Protein AF-A0A7K1TVL5-F1 (afdb_monomer)

Secondary structure (DSSP, 8-state):
---------------TT------------HHHHHHHHHHHHHHHHHHHHHHHHHHHHHHHHSSGGG-HHHHHHHHHHHHHHHHHHHHHHHHHHHHHHHHHHHHHHHHHHHHT-

Structure (mmCIF, N/CA/C/O backbone):
data_AF-A0A7K1TVL5-F1
#
_entry.id   AF-A0A7K1TVL5-F1
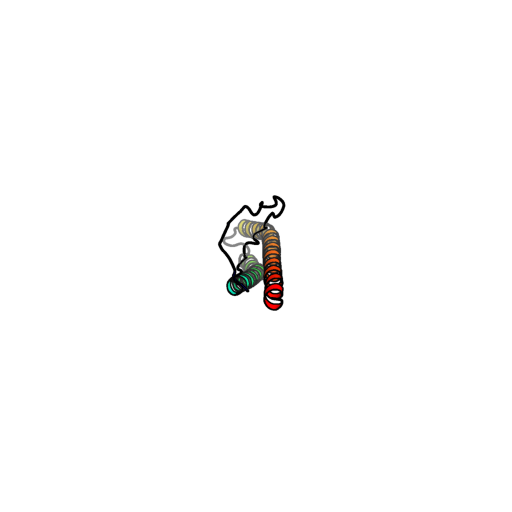#
loop_
_atom_site.group_PDB
_atom_site.id
_atom_site.type_symbol
_atom_site.la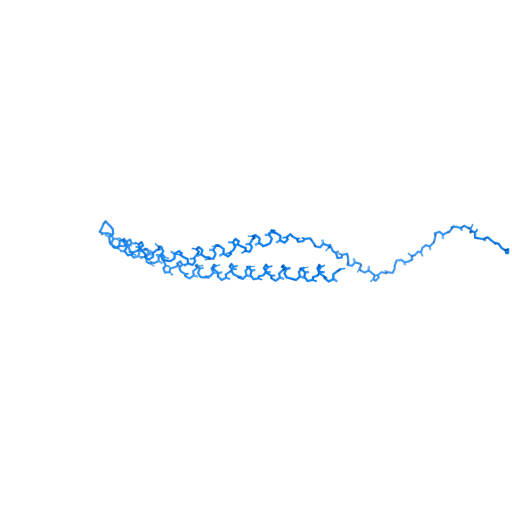bel_atom_id
_atom_site.label_alt_id
_atom_site.label_comp_id
_atom_site.label_asym_id
_atom_site.label_entity_id
_atom_site.label_seq_id
_atom_site.pdbx_PDB_ins_code
_atom_site.Cartn_x
_atom_site.Cartn_y
_atom_site.Cartn_z
_atom_site.occupancy
_atom_site.B_iso_or_equiv
_atom_site.auth_seq_id
_atom_site.auth_comp_id
_atom_site.auth_asym_id
_atom_site.auth_atom_id
_atom_site.pdbx_PDB_model_num
ATOM 1 N N . MET A 1 1 ? 56.932 -3.617 -57.014 1.00 36.22 1 MET A N 1
ATOM 2 C CA . MET A 1 1 ? 57.761 -4.688 -56.410 1.00 36.22 1 MET A CA 1
ATOM 3 C C . MET A 1 1 ? 58.091 -4.253 -54.994 1.00 36.22 1 MET A C 1
ATOM 5 O O . MET A 1 1 ? 58.714 -3.218 -54.872 1.00 36.22 1 MET A O 1
ATOM 9 N N . GLY A 1 2 ? 57.692 -4.883 -53.898 1.00 42.34 2 GLY A N 1
ATOM 10 C CA . GLY A 1 2 ? 56.872 -6.055 -53.625 1.00 42.34 2 GLY A CA 1
ATOM 11 C C . GLY A 1 2 ? 56.810 -6.240 -52.093 1.00 42.34 2 GLY A C 1
ATOM 12 O O . GLY A 1 2 ? 57.678 -5.731 -51.395 1.00 42.34 2 GLY A O 1
ATOM 13 N N . VAL A 1 3 ? 55.801 -6.995 -51.644 1.00 37.78 3 VAL A N 1
ATOM 14 C CA . VAL A 1 3 ? 55.692 -7.797 -50.399 1.00 37.78 3 VAL A CA 1
ATOM 15 C C . VAL A 1 3 ? 55.696 -7.147 -48.990 1.00 37.78 3 VAL A C 1
ATOM 17 O O . VAL A 1 3 ? 56.684 -6.603 -48.518 1.00 37.78 3 VAL A O 1
ATOM 20 N N . HIS A 1 4 ? 54.575 -7.355 -48.280 1.00 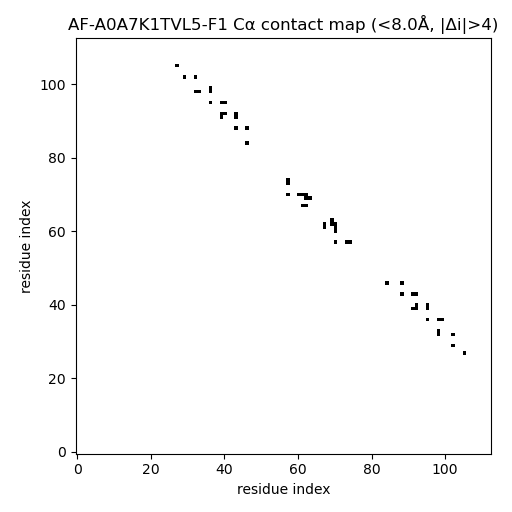32.94 4 HIS A N 1
ATOM 21 C CA . HIS A 1 4 ? 54.411 -7.486 -46.811 1.00 32.94 4 HIS A CA 1
ATOM 22 C C . HIS A 1 4 ? 54.885 -8.896 -46.332 1.00 32.94 4 HIS A C 1
ATOM 24 O O . HIS A 1 4 ? 54.958 -9.781 -47.186 1.00 32.94 4 HIS A O 1
ATOM 30 N N . PRO A 1 5 ? 54.925 -9.244 -45.015 1.00 60.88 5 PRO A N 1
ATOM 31 C CA . PRO A 1 5 ? 55.681 -8.740 -43.847 1.00 60.88 5 PRO A CA 1
ATOM 32 C C . PRO A 1 5 ? 56.506 -9.895 -43.170 1.00 60.88 5 PRO A C 1
ATOM 34 O O . PRO A 1 5 ? 56.670 -10.950 -43.782 1.00 60.88 5 PRO A O 1
ATOM 37 N N . PRO A 1 6 ? 57.010 -9.770 -41.915 1.00 48.88 6 PRO A N 1
ATOM 38 C CA . PRO A 1 6 ? 56.282 -10.457 -40.837 1.00 48.88 6 PRO A CA 1
ATOM 39 C C . PRO A 1 6 ? 56.219 -9.726 -39.477 1.00 48.88 6 PRO A C 1
ATOM 41 O O . PRO A 1 6 ? 57.066 -8.924 -39.102 1.00 48.88 6 PRO A O 1
ATOM 44 N N . VAL A 1 7 ? 55.144 -10.084 -38.773 1.00 54.88 7 VAL A N 1
ATOM 45 C CA . VAL A 1 7 ? 54.769 -9.968 -37.355 1.00 54.88 7 VAL A CA 1
ATOM 46 C C . VAL A 1 7 ? 55.870 -9.550 -36.367 1.00 54.88 7 VAL A C 1
ATOM 48 O O . VAL A 1 7 ? 56.849 -10.260 -36.158 1.00 54.88 7 VAL A O 1
ATOM 51 N N . GLY A 1 8 ? 55.595 -8.473 -35.630 1.00 37.31 8 GLY A N 1
ATOM 52 C CA . GLY A 1 8 ? 56.219 -8.170 -34.347 1.00 37.31 8 GLY A CA 1
ATOM 53 C C . GLY A 1 8 ? 55.199 -7.510 -33.426 1.00 37.31 8 GLY A C 1
ATOM 54 O O . GLY A 1 8 ? 54.949 -6.315 -33.538 1.00 37.31 8 GLY A O 1
ATOM 55 N N . TYR A 1 9 ? 54.593 -8.297 -32.536 1.00 48.12 9 TYR A N 1
ATOM 56 C CA . TYR A 1 9 ? 53.918 -7.790 -31.341 1.00 48.12 9 TYR A CA 1
ATOM 57 C C . TYR A 1 9 ? 54.921 -6.928 -30.560 1.00 48.12 9 TYR A C 1
ATOM 59 O O . TYR A 1 9 ? 55.905 -7.469 -30.057 1.00 48.12 9 TYR A O 1
ATOM 67 N N . ARG A 1 10 ? 54.699 -5.615 -30.453 1.00 46.19 10 ARG A N 1
ATOM 68 C CA . ARG A 1 10 ? 55.324 -4.785 -29.416 1.00 46.19 10 ARG A CA 1
ATOM 69 C C . ARG A 1 10 ? 54.319 -3.777 -28.879 1.00 46.19 10 ARG A C 1
ATOM 71 O O . ARG A 1 10 ? 53.899 -2.869 -29.586 1.00 46.19 10 ARG A O 1
ATOM 78 N N . ASP A 1 11 ? 53.926 -4.063 -27.643 1.00 45.19 11 ASP A N 1
ATOM 79 C CA . ASP A 1 11 ? 53.538 -3.143 -26.580 1.00 45.19 11 ASP A CA 1
ATOM 80 C C . ASP A 1 11 ? 52.648 -1.971 -26.987 1.00 45.19 11 ASP A C 1
ATOM 82 O O . ASP A 1 11 ? 53.084 -0.840 -27.187 1.00 45.19 11 ASP A O 1
ATOM 86 N N . ARG A 1 12 ? 51.341 -2.249 -27.019 1.00 47.28 12 ARG A N 1
ATOM 87 C CA . ARG A 1 12 ? 50.341 -1.214 -26.776 1.00 47.28 12 ARG A CA 1
ATOM 88 C C . ARG A 1 12 ? 50.420 -0.877 -25.286 1.00 47.28 12 ARG A C 1
ATOM 90 O O . ARG A 1 12 ? 49.878 -1.613 -24.464 1.00 47.28 12 ARG A O 1
ATOM 97 N N . GLU A 1 13 ? 51.121 0.205 -24.956 1.00 46.19 13 GLU A N 1
ATOM 98 C CA . GLU A 1 13 ? 50.998 0.879 -23.664 1.00 46.19 13 GLU A CA 1
ATOM 99 C C . GLU A 1 13 ? 49.508 1.090 -23.374 1.00 46.19 13 GLU A C 1
ATOM 101 O O . GLU A 1 13 ? 48.798 1.794 -24.097 1.00 46.19 13 GLU A O 1
ATOM 106 N N . LEU A 1 14 ? 49.011 0.402 -22.348 1.00 50.97 14 LEU A N 1
ATOM 107 C CA . LEU A 1 14 ? 47.672 0.617 -21.828 1.00 50.97 14 LEU A CA 1
ATOM 108 C C . LEU A 1 14 ? 47.671 1.987 -21.151 1.00 50.97 14 LEU A C 1
ATOM 110 O O . LEU A 1 14 ? 48.301 2.180 -20.113 1.00 50.97 14 LEU A O 1
ATOM 114 N N . ASN A 1 15 ? 46.985 2.942 -21.773 1.00 56.09 15 ASN A N 1
ATOM 115 C CA . ASN A 1 15 ? 46.744 4.260 -21.210 1.00 56.09 15 ASN A CA 1
ATOM 116 C C . ASN A 1 15 ? 45.922 4.098 -19.909 1.00 56.09 15 ASN A C 1
ATOM 118 O O . ASN A 1 15 ? 44.814 3.561 -19.975 1.00 56.09 15 ASN A O 1
ATOM 122 N N . PRO A 1 16 ? 46.408 4.538 -18.732 1.00 51.31 16 PRO A N 1
ATOM 123 C CA . PRO A 1 16 ? 45.756 4.297 -17.438 1.00 51.31 16 PRO A CA 1
ATOM 124 C C . PRO A 1 16 ? 44.466 5.117 -17.207 1.00 51.31 16 PRO A C 1
ATOM 126 O O . PRO A 1 16 ? 43.997 5.222 -16.077 1.00 51.31 16 PRO A O 1
ATOM 129 N N . GLY A 1 17 ? 43.890 5.709 -18.259 1.00 49.66 17 GLY A N 1
ATOM 130 C CA . GLY A 1 17 ? 42.718 6.587 -18.195 1.00 49.66 17 GLY A CA 1
ATOM 131 C C . GLY A 1 17 ? 41.389 5.981 -18.656 1.00 49.66 17 GLY A C 1
ATOM 132 O O . GLY A 1 17 ? 40.354 6.609 -18.457 1.00 49.66 17 GLY A O 1
ATOM 133 N N . GLU A 1 18 ? 41.361 4.782 -19.243 1.00 51.09 18 GLU A N 1
ATOM 134 C CA . GLU A 1 18 ? 40.091 4.135 -19.598 1.00 51.09 18 GLU A CA 1
ATOM 135 C C . GLU A 1 18 ? 39.580 3.297 -18.424 1.00 51.09 18 GLU A C 1
ATOM 137 O O . GLU A 1 18 ? 39.721 2.074 -18.380 1.00 51.09 18 GLU A O 1
ATOM 142 N N . CYS A 1 19 ? 38.942 3.966 -17.459 1.00 44.16 19 CYS A N 1
ATOM 143 C CA . CYS A 1 19 ? 37.999 3.297 -16.572 1.00 44.16 19 CYS A CA 1
ATOM 144 C C . CYS A 1 19 ? 36.822 2.846 -17.446 1.00 44.16 19 CYS A C 1
ATOM 146 O O . CYS A 1 19 ? 35.854 3.580 -17.649 1.00 44.16 19 CYS A O 1
ATOM 148 N N . ARG A 1 20 ? 36.949 1.668 -18.066 1.00 52.66 20 ARG A N 1
ATOM 149 C CA . ARG A 1 20 ? 35.852 1.022 -18.779 1.00 52.66 20 ARG A CA 1
ATOM 150 C C . ARG A 1 20 ? 34.795 0.702 -17.734 1.00 52.66 20 ARG A C 1
ATOM 152 O O . ARG A 1 20 ? 34.836 -0.354 -17.109 1.00 52.66 20 ARG A O 1
ATOM 159 N N . MET A 1 21 ? 33.854 1.623 -17.561 1.00 50.09 21 MET A N 1
ATOM 160 C CA . MET A 1 21 ? 32.551 1.337 -16.988 1.00 50.09 21 MET A CA 1
ATOM 161 C C . MET A 1 21 ? 31.942 0.270 -17.895 1.00 50.09 21 MET A C 1
ATOM 163 O O . MET A 1 21 ? 31.373 0.560 -18.945 1.00 50.09 21 MET A O 1
ATOM 167 N N . VAL A 1 22 ? 32.167 -0.997 -17.563 1.00 52.06 22 VAL A N 1
ATOM 168 C CA . VAL A 1 22 ? 31.336 -2.078 -18.069 1.00 52.06 22 VAL A CA 1
ATOM 169 C C . VAL A 1 22 ? 29.965 -1.794 -17.482 1.00 52.06 22 VAL A C 1
ATOM 171 O O . VAL A 1 22 ? 29.710 -2.107 -16.326 1.00 52.06 22 VAL A O 1
ATOM 174 N N . ALA A 1 23 ? 29.123 -1.098 -18.246 1.00 61.88 23 ALA A N 1
ATOM 175 C CA . ALA A 1 23 ? 27.710 -1.025 -17.940 1.00 61.88 23 ALA A CA 1
ATOM 176 C C . ALA A 1 23 ? 27.217 -2.470 -17.939 1.00 61.88 23 ALA A C 1
ATOM 178 O O . ALA A 1 23 ? 27.156 -3.124 -18.986 1.00 61.88 23 ALA A O 1
ATOM 179 N N . GLU A 1 24 ? 26.988 -3.006 -16.747 1.00 70.38 24 GLU A N 1
ATOM 180 C CA . GLU A 1 24 ? 26.342 -4.293 -16.613 1.00 70.38 24 GLU A CA 1
ATOM 181 C C . GLU A 1 24 ? 24.956 -4.150 -17.234 1.00 70.38 24 GLU A C 1
ATOM 183 O O . GLU A 1 24 ? 24.202 -3.234 -16.902 1.00 70.38 24 GLU A O 1
ATOM 188 N N . LYS A 1 25 ? 24.662 -4.991 -18.229 1.00 75.75 25 LYS A N 1
ATOM 189 C CA . LYS A 1 25 ? 23.368 -4.956 -18.903 1.00 75.75 25 LYS A CA 1
ATOM 190 C C . LYS A 1 25 ? 22.312 -5.386 -17.893 1.00 75.75 25 LYS A C 1
ATOM 192 O O . LYS A 1 25 ? 22.282 -6.553 -17.503 1.00 75.75 25 LYS A O 1
ATOM 197 N N . VAL A 1 26 ? 21.465 -4.450 -17.486 1.00 81.44 26 VAL A N 1
ATOM 198 C CA . VAL A 1 26 ? 20.306 -4.735 -16.644 1.00 81.44 26 VAL A CA 1
ATOM 199 C C . VAL A 1 26 ? 19.264 -5.448 -17.500 1.00 81.44 26 VAL A C 1
ATOM 201 O O . VAL A 1 26 ? 18.994 -5.038 -18.626 1.00 81.44 26 VAL A O 1
ATOM 204 N N . LYS A 1 27 ? 18.715 -6.548 -16.981 1.00 85.75 27 LYS A N 1
ATOM 205 C CA . LYS A 1 27 ? 17.572 -7.247 -17.574 1.00 85.75 27 LYS A CA 1
ATOM 206 C C . LYS A 1 27 ? 16.369 -7.028 -16.677 1.00 85.75 27 LYS A C 1
ATOM 208 O O . LYS A 1 27 ? 16.453 -7.332 -15.488 1.00 85.75 27 LYS A O 1
ATOM 213 N N . ILE A 1 28 ? 15.283 -6.536 -17.255 1.00 88.25 28 ILE A N 1
ATOM 214 C CA . ILE A 1 28 ? 14.011 -6.353 -16.565 1.00 88.25 28 ILE A CA 1
ATOM 215 C C . ILE A 1 28 ? 12.976 -7.286 -17.184 1.00 88.25 28 ILE A C 1
ATOM 217 O O . ILE A 1 28 ? 12.956 -7.493 -18.394 1.00 88.25 28 ILE A O 1
ATOM 221 N N . ASP A 1 29 ? 12.157 -7.881 -16.325 1.00 93.88 29 ASP A N 1
ATOM 222 C CA . ASP A 1 29 ? 11.020 -8.707 -16.708 1.00 93.88 29 ASP A CA 1
ATOM 223 C C . ASP A 1 29 ? 9.744 -7.865 -16.570 1.00 93.88 29 ASP A C 1
ATOM 225 O O . ASP A 1 29 ? 9.246 -7.653 -15.462 1.00 93.88 29 ASP A O 1
ATOM 229 N N . TYR A 1 30 ? 9.260 -7.327 -17.690 1.00 93.75 30 TYR A N 1
ATOM 230 C CA . TYR A 1 30 ? 8.080 -6.459 -17.712 1.00 93.75 30 TYR A CA 1
ATOM 231 C C . TYR A 1 30 ? 6.808 -7.171 -17.256 1.00 93.75 30 TYR A C 1
ATOM 233 O O . TYR A 1 30 ? 5.976 -6.549 -16.593 1.00 93.75 30 TYR A O 1
ATOM 241 N N . ASP A 1 31 ? 6.671 -8.463 -17.557 1.00 94.38 31 ASP A N 1
ATOM 242 C CA . ASP A 1 31 ? 5.498 -9.246 -17.173 1.00 94.38 31 ASP A CA 1
ATOM 243 C C . ASP A 1 31 ? 5.455 -9.411 -15.652 1.00 94.38 31 ASP A C 1
ATOM 245 O O . ASP A 1 31 ? 4.415 -9.201 -15.022 1.00 94.38 31 ASP A O 1
ATOM 249 N N . LEU A 1 32 ? 6.604 -9.711 -15.037 1.00 95.25 32 LEU A N 1
ATOM 250 C CA . LEU A 1 32 ? 6.711 -9.793 -13.583 1.00 95.25 32 LEU A CA 1
ATOM 251 C C . LEU A 1 32 ? 6.395 -8.449 -12.918 1.00 95.25 32 LEU A C 1
ATOM 253 O O . LEU A 1 32 ? 5.611 -8.414 -11.970 1.00 95.25 32 LEU A O 1
ATOM 257 N N . LEU A 1 33 ? 6.988 -7.348 -13.391 1.00 94.81 33 LEU A N 1
ATOM 258 C CA . LEU A 1 33 ? 6.754 -6.031 -12.791 1.00 94.81 33 LEU A CA 1
ATOM 259 C C . LEU A 1 33 ? 5.288 -5.599 -12.918 1.00 94.81 33 LEU A C 1
ATOM 261 O O . LEU A 1 33 ? 4.709 -5.114 -11.944 1.00 94.81 33 LEU A O 1
ATOM 265 N N . SE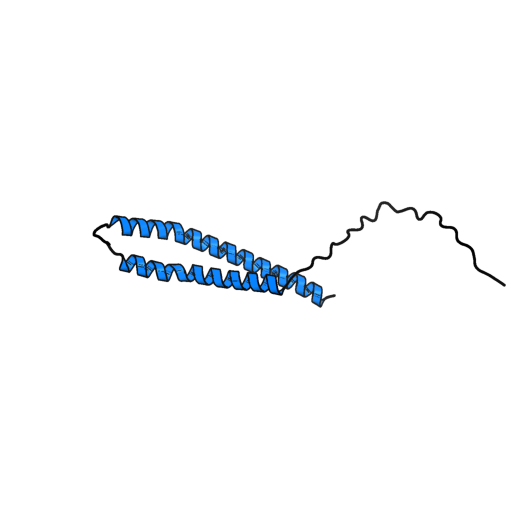R A 1 34 ? 4.673 -5.845 -14.075 1.00 94.06 34 SER A N 1
ATOM 266 C CA . SER A 1 34 ? 3.257 -5.549 -14.311 1.00 94.06 34 SER A CA 1
ATOM 267 C C . SER A 1 34 ? 2.354 -6.398 -13.413 1.00 94.06 34 SER A C 1
ATOM 269 O O . SER A 1 34 ? 1.432 -5.879 -12.790 1.00 94.06 34 SER A O 1
ATOM 271 N N . SER A 1 35 ? 2.663 -7.687 -13.242 1.00 97.00 35 SER A N 1
ATOM 272 C CA . SER A 1 35 ? 1.905 -8.571 -12.348 1.00 97.00 35 SER A CA 1
ATOM 273 C C . SER A 1 35 ? 2.010 -8.154 -10.873 1.00 97.00 35 SER A C 1
ATOM 275 O O . SER A 1 35 ? 1.021 -8.195 -10.132 1.00 97.00 35 SER A O 1
ATOM 277 N N . VAL A 1 36 ? 3.185 -7.692 -10.430 1.00 97.06 36 VAL A N 1
ATOM 278 C CA . VAL A 1 36 ? 3.352 -7.123 -9.082 1.00 97.06 36 VAL A CA 1
ATOM 279 C C . VAL A 1 36 ? 2.539 -5.835 -8.940 1.00 97.06 36 VAL A C 1
ATOM 281 O O . VAL A 1 36 ? 1.876 -5.650 -7.918 1.00 97.06 36 VAL A O 1
ATOM 284 N N . ARG A 1 37 ? 2.533 -4.970 -9.960 1.00 95.81 37 ARG A N 1
ATOM 285 C CA . ARG A 1 37 ? 1.737 -3.738 -9.966 1.00 95.81 37 ARG A CA 1
ATOM 286 C C . ARG A 1 37 ? 0.239 -4.017 -9.849 1.00 95.81 37 ARG A C 1
ATOM 288 O O . ARG A 1 37 ? -0.431 -3.390 -9.030 1.00 95.81 37 ARG A O 1
ATOM 295 N N . GLU A 1 38 ? -0.273 -4.975 -10.614 1.00 96.94 38 GLU A N 1
ATOM 296 C CA . GLU A 1 38 ? -1.671 -5.412 -10.537 1.00 96.94 38 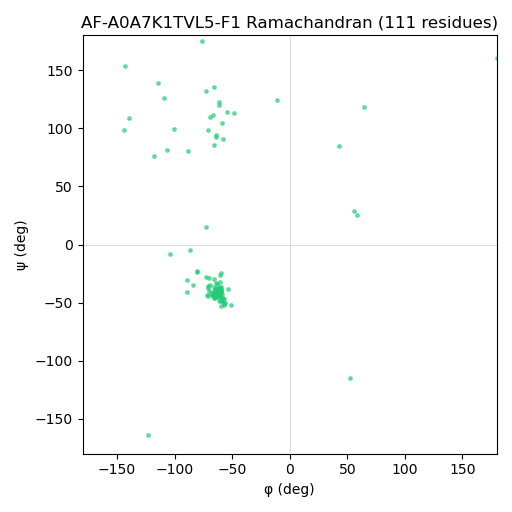GLU A CA 1
ATOM 297 C C . GLU A 1 38 ? -2.020 -5.961 -9.151 1.00 96.94 38 GLU A C 1
ATOM 299 O O . GLU A 1 38 ? -3.056 -5.609 -8.587 1.00 96.94 38 GLU A O 1
ATOM 304 N N . SER A 1 39 ? -1.130 -6.770 -8.573 1.00 97.75 39 SER A N 1
ATOM 305 C CA . SER A 1 39 ? -1.316 -7.329 -7.230 1.00 97.75 39 SER A CA 1
ATOM 306 C C . SER A 1 39 ? -1.388 -6.230 -6.166 1.00 97.75 39 SER A C 1
ATOM 308 O O . SER A 1 39 ? -2.237 -6.281 -5.281 1.00 97.75 39 SER A O 1
ATOM 310 N N . ILE A 1 40 ? -0.536 -5.204 -6.266 1.00 97.56 40 ILE A N 1
ATOM 311 C CA . ILE A 1 40 ? -0.577 -4.029 -5.382 1.00 97.56 40 ILE A CA 1
ATOM 312 C C . ILE A 1 40 ? -1.932 -3.323 -5.486 1.00 97.56 40 ILE A C 1
ATOM 314 O O . ILE A 1 40 ? -2.543 -3.027 -4.462 1.00 97.56 40 ILE A O 1
ATOM 318 N N . THR A 1 41 ? -2.425 -3.098 -6.705 1.00 96.88 41 THR A N 1
ATOM 319 C CA . THR A 1 41 ? -3.729 -2.461 -6.934 1.00 96.88 41 THR A CA 1
ATOM 320 C C . THR A 1 41 ? -4.874 -3.266 -6.315 1.00 96.88 41 THR A C 1
ATOM 322 O O . THR A 1 41 ? -5.755 -2.691 -5.680 1.00 96.88 41 THR A O 1
ATOM 325 N N . GLN A 1 42 ? -4.850 -4.595 -6.446 1.00 97.56 42 GLN A N 1
ATOM 326 C CA . GLN A 1 42 ? -5.852 -5.473 -5.832 1.00 97.56 42 GLN A CA 1
ATOM 327 C C . GLN A 1 42 ? -5.811 -5.404 -4.301 1.00 97.56 42 GLN A C 1
ATOM 329 O O . GLN A 1 42 ? -6.853 -5.262 -3.667 1.00 97.56 42 GLN A O 1
ATOM 334 N N . ILE A 1 43 ? -4.615 -5.442 -3.706 1.00 96.06 43 ILE A N 1
ATOM 335 C CA . ILE A 1 43 ? -4.447 -5.349 -2.249 1.00 96.06 43 ILE A CA 1
ATOM 336 C C . ILE A 1 43 ? -4.958 -4.004 -1.722 1.00 96.06 43 ILE A C 1
ATOM 338 O O . ILE A 1 43 ? -5.615 -3.972 -0.685 1.00 96.06 43 ILE A O 1
ATOM 342 N N . ILE A 1 44 ? -4.677 -2.898 -2.418 1.00 96.88 44 ILE A N 1
ATOM 343 C CA . ILE A 1 44 ? -5.191 -1.575 -2.036 1.00 96.88 44 ILE A CA 1
ATOM 344 C C . ILE A 1 44 ? -6.723 -1.585 -2.018 1.00 96.88 44 ILE A C 1
ATOM 346 O O . ILE A 1 44 ? -7.304 -1.209 -1.003 1.00 96.88 44 ILE A O 1
ATOM 350 N N . ALA A 1 45 ? -7.365 -2.096 -3.073 1.00 95.50 45 ALA A N 1
ATOM 351 C CA . ALA A 1 45 ? -8.825 -2.185 -3.134 1.00 95.50 45 ALA A CA 1
ATOM 352 C C . ALA A 1 45 ? -9.405 -3.024 -1.977 1.00 95.50 45 ALA A C 1
ATOM 354 O O . ALA A 1 45 ? -10.361 -2.619 -1.322 1.00 95.50 45 ALA A O 1
ATOM 355 N N . GLU A 1 46 ? -8.786 -4.163 -1.651 1.00 93.69 46 GLU A N 1
ATOM 356 C CA . GLU A 1 46 ? -9.212 -4.989 -0.513 1.00 93.69 46 GLU A CA 1
ATOM 357 C C . GLU A 1 46 ? -9.074 -4.269 0.838 1.00 93.69 46 GLU A C 1
ATOM 359 O O . GLU A 1 46 ? -9.905 -4.449 1.737 1.00 93.69 46 GLU A O 1
ATOM 364 N N . LEU A 1 47 ? -8.021 -3.465 1.006 1.00 93.25 47 LEU A N 1
ATOM 365 C CA . LEU A 1 47 ? -7.817 -2.667 2.212 1.00 93.25 47 LEU A CA 1
ATOM 366 C C . LEU A 1 47 ? -8.865 -1.551 2.316 1.00 93.25 47 LEU A C 1
ATOM 368 O O . LEU A 1 47 ? -9.407 -1.345 3.404 1.00 93.25 47 LEU A O 1
ATOM 372 N N . GLU A 1 48 ? -9.183 -0.875 1.213 1.00 91.50 48 GLU A N 1
ATOM 373 C CA . GLU A 1 48 ? -10.203 0.181 1.147 1.00 91.50 48 GLU A CA 1
ATOM 374 C C . GLU A 1 48 ? -11.623 -0.339 1.435 1.00 91.50 48 GLU A C 1
ATOM 376 O O . GLU A 1 48 ? -12.392 0.358 2.099 1.00 91.50 48 GLU A O 1
ATOM 381 N N . ASP A 1 49 ? -11.940 -1.583 1.059 1.00 87.62 49 ASP A N 1
ATOM 382 C CA . ASP A 1 49 ? -13.246 -2.223 1.306 1.00 87.62 49 ASP A CA 1
ATOM 383 C C . ASP A 1 49 ? -13.405 -2.795 2.736 1.00 87.62 49 ASP A C 1
ATOM 385 O O . ASP A 1 49 ? -14.513 -2.967 3.261 1.00 87.62 49 ASP A O 1
ATOM 389 N N . ALA A 1 50 ? -12.303 -3.105 3.427 1.00 77.19 50 ALA A N 1
ATOM 390 C CA . ALA A 1 50 ? -12.312 -3.638 4.795 1.00 77.19 50 ALA A CA 1
ATOM 391 C C . ALA A 1 50 ? -13.112 -2.821 5.855 1.00 77.19 50 ALA A C 1
ATOM 393 O O . ALA A 1 50 ? -13.728 -3.443 6.736 1.00 77.19 50 ALA A O 1
ATOM 394 N N . PRO A 1 51 ? -13.127 -1.470 5.859 1.00 69.44 51 PRO A N 1
ATOM 395 C CA . PRO A 1 51 ? -13.950 -0.683 6.783 1.00 69.44 51 PRO A CA 1
ATOM 396 C C . PRO A 1 51 ? -15.457 -0.938 6.663 1.00 69.44 51 PRO A C 1
ATOM 398 O O . PRO A 1 51 ? -16.118 -1.029 7.698 1.00 69.44 51 PRO A O 1
ATOM 401 N N . GLU A 1 52 ? -16.005 -1.110 5.456 1.00 61.25 52 GLU A N 1
ATOM 402 C CA . GLU A 1 52 ? -17.445 -1.371 5.280 1.00 61.25 52 GLU A CA 1
ATOM 403 C C . GLU A 1 52 ? -17.849 -2.665 5.998 1.00 61.25 52 GLU A C 1
ATOM 405 O O . GLU A 1 52 ? -18.791 -2.698 6.792 1.00 61.25 52 GLU A O 1
ATOM 410 N N . ARG A 1 53 ? -17.024 -3.706 5.856 1.00 59.00 53 ARG A N 1
ATOM 411 C CA . ARG A 1 53 ? -17.240 -5.004 6.512 1.00 59.00 53 ARG A CA 1
ATOM 412 C C . ARG A 1 53 ? -17.136 -4.941 8.037 1.00 59.00 53 ARG A C 1
ATOM 414 O O . ARG A 1 53 ? -17.750 -5.752 8.727 1.00 59.00 53 ARG A O 1
ATOM 421 N N . THR A 1 54 ? -16.337 -4.026 8.587 1.00 57.88 54 THR A N 1
ATOM 422 C CA . THR A 1 54 ? -16.136 -3.909 10.043 1.00 57.88 54 THR A CA 1
ATOM 423 C C . THR A 1 54 ? -17.150 -2.983 10.714 1.00 57.88 54 THR A C 1
ATOM 425 O O . THR A 1 54 ? -17.532 -3.246 11.857 1.00 57.88 54 THR A O 1
ATOM 428 N N . GLY A 1 55 ? -17.649 -1.958 10.014 1.00 56.84 55 GLY A N 1
ATOM 429 C CA . GLY A 1 55 ? -18.771 -1.128 10.464 1.00 56.84 55 GLY A CA 1
ATOM 430 C C . GLY A 1 55 ? -20.049 -1.943 10.684 1.00 56.84 55 GLY A C 1
ATOM 431 O O . GLY A 1 55 ? -20.664 -1.840 11.750 1.00 56.84 55 GLY A O 1
ATOM 432 N N . ASP A 1 56 ? -20.372 -2.828 9.738 1.00 59.34 56 ASP A N 1
ATOM 433 C CA . ASP A 1 56 ? -21.508 -3.755 9.828 1.00 59.34 56 ASP A CA 1
ATOM 434 C C . ASP A 1 56 ? -21.405 -4.686 11.041 1.00 59.34 56 ASP A C 1
ATOM 436 O O . ASP A 1 56 ? -22.381 -4.925 11.754 1.00 59.34 56 ASP A O 1
ATOM 440 N N . VAL A 1 57 ? -20.198 -5.176 11.329 1.00 56.62 57 VAL A N 1
ATOM 441 C CA . VAL A 1 57 ? -19.944 -6.076 12.458 1.00 56.62 57 VAL A CA 1
ATOM 442 C C . VAL A 1 57 ? -20.044 -5.340 13.795 1.00 56.62 57 VAL A C 1
ATOM 444 O O . VAL A 1 57 ? -20.684 -5.848 14.708 1.00 56.62 57 VAL A O 1
ATOM 447 N N . ALA A 1 58 ? -19.480 -4.137 13.938 1.00 53.50 58 ALA A N 1
ATOM 448 C CA . ALA A 1 58 ? -19.577 -3.369 15.184 1.00 53.50 58 ALA A CA 1
ATOM 449 C C . ALA A 1 58 ? -21.027 -2.959 15.510 1.00 53.50 58 ALA A C 1
ATOM 451 O O . ALA A 1 58 ? -21.449 -3.049 16.667 1.00 53.50 58 ALA A O 1
ATOM 452 N N . GLY A 1 59 ? -21.804 -2.574 14.490 1.00 57.06 59 GLY A N 1
ATOM 453 C CA . GLY A 1 59 ? -23.238 -2.303 14.618 1.00 57.06 59 GLY A CA 1
ATOM 454 C C . GLY A 1 59 ? -24.051 -3.552 14.974 1.00 57.06 59 GLY A C 1
ATOM 455 O O . GLY A 1 59 ? -24.926 -3.486 15.836 1.00 57.06 59 GLY A O 1
ATOM 456 N N . ALA A 1 60 ? -23.726 -4.701 14.373 1.00 58.31 60 ALA A N 1
ATOM 457 C CA . ALA A 1 60 ? -24.366 -5.984 14.673 1.00 58.31 60 ALA A CA 1
ATOM 458 C C . ALA A 1 60 ? -23.999 -6.540 16.059 1.00 58.31 60 ALA A C 1
ATOM 460 O O . ALA A 1 60 ? -24.789 -7.261 16.669 1.00 58.31 60 ALA A O 1
ATOM 461 N N . ILE A 1 61 ? -22.805 -6.217 16.561 1.00 60.28 61 ILE A N 1
ATOM 462 C CA . ILE A 1 61 ? -22.290 -6.709 17.837 1.00 60.28 61 ILE A CA 1
ATOM 463 C C . ILE A 1 61 ? -23.019 -6.063 19.025 1.00 60.28 61 ILE A C 1
ATOM 465 O O . ILE A 1 61 ? -23.377 -6.779 19.960 1.00 60.28 61 ILE A O 1
ATOM 469 N N . GLY A 1 62 ? -23.280 -4.751 19.013 1.00 66.00 62 GLY A N 1
ATOM 470 C CA . GLY A 1 62 ? -23.968 -4.068 20.118 1.00 66.00 62 GLY A CA 1
ATOM 471 C C . GLY A 1 62 ? -23.317 -4.351 21.485 1.00 66.00 62 GLY A C 1
ATOM 472 O O . GLY A 1 62 ? -22.167 -3.983 21.719 1.00 66.00 62 GLY A O 1
ATOM 473 N N . ALA A 1 63 ? -24.041 -5.029 22.385 1.00 59.09 63 ALA A N 1
ATOM 474 C CA . ALA A 1 63 ? -23.520 -5.558 23.651 1.00 59.09 63 ALA A CA 1
ATOM 475 C C . ALA A 1 63 ? -23.652 -7.093 23.678 1.00 59.09 63 ALA A C 1
ATOM 477 O O . ALA A 1 63 ? -24.552 -7.635 24.331 1.00 59.09 63 ALA A O 1
ATOM 478 N N . PRO A 1 64 ? -22.781 -7.823 22.965 1.00 64.31 64 PRO A N 1
ATOM 479 C CA . PRO A 1 64 ? -22.893 -9.269 22.885 1.00 64.31 64 PRO A CA 1
ATOM 480 C C . PRO A 1 64 ? -22.639 -9.850 24.282 1.00 64.31 64 PRO A C 1
ATOM 482 O O . PRO A 1 64 ? -21.713 -9.434 24.984 1.00 64.31 64 PRO A O 1
ATOM 485 N N . TYR A 1 65 ? -23.468 -10.805 24.704 1.00 62.28 65 TYR A N 1
ATOM 486 C CA . TYR A 1 65 ? -23.361 -11.444 26.024 1.00 62.28 65 TYR A CA 1
ATOM 487 C C . TYR A 1 65 ? -23.387 -10.464 27.216 1.00 62.28 65 TYR A C 1
ATOM 489 O O . TYR A 1 65 ? -22.765 -10.748 28.238 1.00 62.28 65 TYR A O 1
ATOM 497 N N . GLU A 1 66 ? -24.048 -9.304 27.079 1.00 68.12 66 GLU A N 1
ATOM 498 C CA . GLU A 1 66 ? -24.099 -8.241 28.104 1.00 68.12 66 GLU A CA 1
ATOM 499 C C . GLU A 1 66 ? -22.713 -7.695 28.499 1.00 68.12 66 GLU A C 1
ATOM 501 O O . GLU A 1 66 ? -22.513 -7.185 29.601 1.00 68.12 66 GLU A O 1
ATOM 506 N N . ARG A 1 67 ? -21.727 -7.798 27.596 1.00 74.62 67 ARG A N 1
ATOM 507 C CA . ARG A 1 67 ? -20.353 -7.322 27.810 1.00 74.62 67 ARG A CA 1
ATOM 508 C C . ARG A 1 67 ? -20.081 -6.048 27.006 1.00 74.62 67 ARG A C 1
ATOM 510 O O . ARG A 1 67 ? -19.454 -6.128 25.947 1.00 74.62 67 ARG A O 1
ATOM 517 N N . PRO A 1 68 ? -20.496 -4.862 27.490 1.00 73.12 68 PRO A N 1
ATOM 518 C CA . PRO A 1 68 ? -20.279 -3.596 26.783 1.00 73.12 68 PRO A CA 1
ATOM 519 C C . PRO A 1 68 ? -18.791 -3.294 26.534 1.00 73.12 68 PRO A C 1
ATOM 521 O O . PRO A 1 68 ? -18.448 -2.623 25.563 1.00 73.12 68 PRO A O 1
ATOM 524 N N . GLN A 1 69 ? -17.887 -3.850 27.349 1.00 80.06 69 GLN A N 1
ATOM 525 C CA . GLN A 1 69 ? -16.441 -3.723 27.163 1.00 80.06 69 GLN A CA 1
ATOM 526 C C . GLN A 1 69 ? -15.934 -4.299 25.831 1.00 80.06 69 GLN A C 1
ATOM 528 O O . GLN A 1 69 ? -14.912 -3.841 25.328 1.00 80.06 69 GLN A O 1
ATOM 533 N N . LEU A 1 70 ? -16.634 -5.275 25.239 1.00 78.19 70 LEU A N 1
ATOM 534 C CA . LEU A 1 70 ? -16.243 -5.853 23.948 1.00 78.19 70 LEU A CA 1
ATOM 535 C C . LEU A 1 70 ? -16.477 -4.868 22.798 1.00 78.19 70 LEU A C 1
ATOM 537 O O . LEU A 1 70 ? -15.642 -4.777 21.902 1.00 78.19 70 LEU A O 1
ATOM 541 N N . GLY A 1 71 ? -17.565 -4.095 22.859 1.00 76.50 71 GLY A N 1
ATOM 542 C CA . GLY A 1 71 ? -17.833 -3.021 21.901 1.00 76.50 71 GLY A CA 1
ATOM 543 C C . GLY A 1 71 ? -16.785 -1.911 21.985 1.00 76.50 71 GLY A C 1
ATOM 544 O O . GLY A 1 71 ? -16.258 -1.488 20.958 1.00 76.50 71 GLY A O 1
ATOM 545 N N . SER A 1 72 ? -16.414 -1.500 23.206 1.00 80.50 72 SER A N 1
ATOM 546 C CA . SER A 1 72 ? -15.343 -0.512 23.418 1.00 80.50 72 SER A CA 1
ATOM 547 C C . SER A 1 72 ? -14.011 -0.991 22.842 1.00 80.50 72 SER A C 1
ATOM 549 O O . SER A 1 72 ? -13.396 -0.271 22.067 1.00 80.50 72 SER A O 1
ATOM 551 N N . LEU A 1 73 ? -13.603 -2.231 23.139 1.00 83.69 73 LEU A N 1
ATOM 552 C CA . LEU A 1 73 ? -12.342 -2.787 22.643 1.00 83.69 73 LEU A CA 1
ATOM 553 C C . LEU A 1 73 ? -12.311 -2.888 21.109 1.00 83.69 73 LEU A C 1
ATOM 555 O O . LEU A 1 73 ? -11.281 -2.619 20.496 1.00 83.69 73 LEU A O 1
ATOM 559 N N . ALA A 1 74 ? -13.434 -3.252 20.481 1.00 81.00 74 ALA A N 1
ATOM 560 C CA . ALA A 1 74 ? -13.553 -3.276 19.025 1.00 81.00 74 ALA A CA 1
ATOM 561 C C . ALA A 1 74 ? -13.451 -1.866 18.417 1.00 81.00 74 ALA A C 1
ATOM 563 O O . ALA A 1 74 ? -12.786 -1.682 17.397 1.00 81.00 74 ALA A O 1
ATOM 564 N N . SER A 1 75 ? -14.063 -0.865 19.060 1.00 80.06 75 SER A N 1
ATOM 565 C CA . SER A 1 75 ? -13.950 0.536 18.644 1.00 80.06 75 SER A CA 1
ATOM 566 C C . SER A 1 75 ? -12.520 1.063 18.786 1.00 80.06 75 SER A C 1
ATOM 568 O O . SER A 1 75 ? -12.030 1.720 17.870 1.00 80.06 75 SER A O 1
ATOM 570 N N . ASP A 1 76 ? -11.839 0.742 19.888 1.00 86.00 76 ASP A N 1
ATOM 571 C CA . ASP A 1 76 ? -10.447 1.135 20.132 1.00 86.00 76 ASP A CA 1
ATOM 572 C C . ASP A 1 76 ? -9.503 0.481 19.118 1.00 86.00 76 ASP A C 1
ATOM 574 O O . ASP A 1 76 ? -8.639 1.144 18.539 1.00 86.00 76 ASP A O 1
ATOM 578 N N . PHE A 1 77 ? -9.704 -0.814 18.843 1.00 85.75 77 PHE A N 1
ATOM 579 C CA . PHE A 1 77 ? -8.970 -1.516 17.796 1.00 85.75 77 PHE A CA 1
ATOM 580 C C . PHE A 1 77 ? -9.156 -0.824 16.445 1.00 85.75 77 PHE A C 1
ATOM 582 O O . PHE A 1 77 ? -8.157 -0.469 15.821 1.00 85.75 77 PHE A O 1
ATOM 589 N N . ARG A 1 78 ? -10.407 -0.572 16.031 1.00 84.25 78 ARG A N 1
ATOM 590 C CA . ARG A 1 78 ? -10.718 0.109 14.768 1.00 84.25 78 ARG A CA 1
ATOM 591 C C . ARG A 1 78 ? -10.034 1.472 14.687 1.00 84.25 78 ARG A C 1
ATOM 593 O O . ARG A 1 78 ? -9.325 1.719 13.720 1.00 84.25 78 ARG A O 1
ATOM 600 N N . GLY A 1 79 ? -10.165 2.304 15.720 1.00 86.50 79 GLY A N 1
ATOM 601 C CA . GLY A 1 79 ? -9.535 3.626 15.754 1.00 86.50 79 GLY A CA 1
ATOM 602 C C . GLY A 1 79 ? -8.005 3.573 15.669 1.00 86.50 79 GLY A C 1
ATOM 603 O O . GLY A 1 79 ? -7.391 4.454 15.080 1.00 86.50 79 GLY A O 1
ATOM 604 N N . SER A 1 80 ? -7.372 2.525 16.207 1.00 89.69 80 SER A N 1
ATOM 605 C CA . SER A 1 80 ? -5.920 2.319 16.082 1.00 89.69 80 SER A CA 1
ATOM 606 C C . SER A 1 80 ? -5.483 1.704 14.745 1.00 89.69 80 SER A C 1
ATOM 608 O O . SER A 1 80 ? -4.313 1.816 14.369 1.00 89.69 80 SER A O 1
ATOM 610 N N . TRP A 1 81 ? -6.393 1.006 14.065 1.00 90.06 81 TRP A N 1
ATOM 611 C CA . TRP A 1 81 ? -6.142 0.285 12.821 1.00 90.06 81 TRP A CA 1
ATOM 612 C C . TRP A 1 81 ? -6.358 1.167 11.594 1.00 90.06 81 TRP A C 1
ATOM 614 O O . TRP A 1 81 ? -5.540 1.110 10.685 1.00 90.06 81 TRP A O 1
ATOM 624 N N . GLU A 1 82 ? -7.396 2.007 11.587 1.00 90.00 82 GLU A N 1
ATOM 625 C CA . GLU A 1 82 ? -7.721 2.899 10.465 1.00 90.00 82 GLU A CA 1
ATOM 626 C C . GLU A 1 82 ? -6.512 3.735 10.001 1.00 90.00 82 GLU A C 1
ATOM 628 O O . GLU A 1 82 ? -6.146 3.599 8.836 1.00 90.00 82 GLU A O 1
ATOM 633 N N . PRO A 1 83 ? -5.783 4.467 10.872 1.00 93.56 83 PRO A N 1
ATOM 634 C CA . PRO A 1 83 ? -4.610 5.226 10.431 1.00 93.56 83 PRO A CA 1
ATOM 635 C C . PRO A 1 83 ? -3.495 4.341 9.861 1.00 93.56 83 PRO A C 1
ATOM 637 O O . PRO A 1 83 ? -2.861 4.692 8.875 1.00 93.56 83 PRO A O 1
ATOM 640 N N . LYS A 1 84 ? -3.265 3.159 10.450 1.00 94.50 84 LYS A N 1
ATOM 641 C CA . LYS A 1 84 ? -2.227 2.222 9.981 1.00 94.50 84 LYS A CA 1
ATOM 642 C C . LYS A 1 84 ? -2.572 1.613 8.629 1.00 94.50 84 LYS A C 1
ATOM 644 O O . LYS A 1 84 ? -1.676 1.323 7.842 1.00 94.50 84 LYS A O 1
ATOM 649 N N . ARG A 1 85 ? -3.860 1.370 8.385 1.00 94.50 85 ARG A N 1
ATOM 650 C CA . ARG A 1 85 ? -4.363 0.917 7.092 1.00 94.50 85 ARG A CA 1
ATOM 651 C C . ARG A 1 85 ? -4.144 2.005 6.046 1.00 94.50 85 ARG A C 1
ATOM 653 O O . AR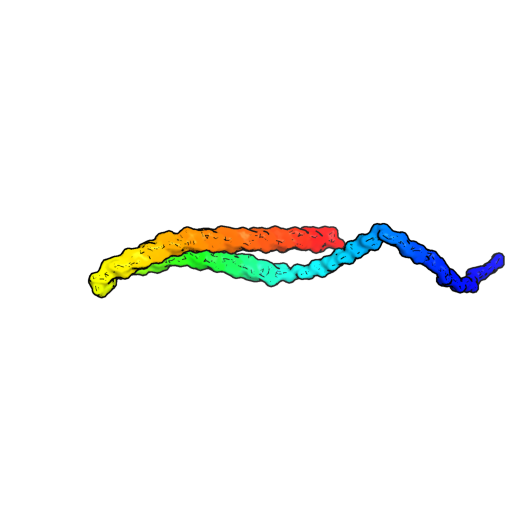G A 1 85 ? -3.632 1.693 4.978 1.00 94.50 85 ARG A O 1
ATOM 660 N N . ASP A 1 86 ? -4.480 3.249 6.367 1.00 94.94 86 ASP A N 1
ATOM 661 C CA . ASP A 1 86 ? -4.302 4.377 5.452 1.00 94.94 86 ASP A CA 1
ATOM 662 C C . ASP A 1 86 ? -2.806 4.593 5.126 1.00 94.94 86 ASP A C 1
ATOM 664 O O . ASP A 1 86 ? -2.442 4.744 3.959 1.00 94.94 86 ASP A O 1
ATOM 668 N N . ASP A 1 87 ? -1.915 4.476 6.119 1.00 97.44 87 ASP A N 1
ATOM 669 C CA . ASP A 1 87 ? -0.455 4.507 5.920 1.00 97.44 87 ASP A CA 1
ATOM 670 C C . ASP A 1 87 ? 0.047 3.354 5.023 1.00 97.44 87 ASP A C 1
ATOM 672 O O . ASP A 1 87 ? 0.937 3.535 4.181 1.00 97.44 87 ASP A O 1
ATOM 676 N N . LEU A 1 88 ? -0.512 2.149 5.193 1.00 97.06 88 LEU A N 1
ATOM 677 C CA . LEU A 1 88 ? -0.168 0.984 4.376 1.00 97.06 88 LEU A CA 1
ATOM 678 C C . LEU A 1 88 ? -0.615 1.172 2.923 1.00 97.06 88 LEU A C 1
ATOM 680 O O . LEU A 1 88 ? 0.171 0.890 2.019 1.00 97.06 88 LEU A O 1
ATOM 684 N N . ILE A 1 89 ? -1.832 1.677 2.702 1.00 97.38 89 ILE A N 1
ATOM 685 C CA . ILE A 1 89 ? -2.349 2.007 1.368 1.00 97.38 89 ILE A CA 1
ATOM 686 C C . ILE A 1 89 ? -1.416 3.008 0.682 1.00 97.38 89 ILE A C 1
ATOM 688 O O . ILE A 1 89 ? -0.946 2.741 -0.422 1.00 97.38 89 ILE A O 1
ATOM 692 N N . ALA A 1 90 ? -1.063 4.105 1.358 1.00 97.81 90 ALA A N 1
ATOM 693 C CA . ALA A 1 90 ? -0.162 5.116 0.805 1.00 97.81 90 ALA A CA 1
ATOM 694 C C . ALA A 1 90 ? 1.226 4.547 0.457 1.00 97.81 90 ALA A C 1
ATOM 696 O O . ALA A 1 90 ? 1.815 4.891 -0.567 1.00 97.81 90 ALA A O 1
ATOM 697 N N . THR A 1 91 ? 1.750 3.644 1.290 1.00 98.19 91 THR A N 1
ATOM 698 C CA . THR A 1 91 ? 3.037 2.981 1.031 1.00 98.19 91 THR A CA 1
ATOM 699 C C . THR A 1 91 ? 2.966 2.080 -0.202 1.00 98.19 91 THR A C 1
ATOM 701 O O . THR A 1 91 ? 3.864 2.112 -1.043 1.00 98.19 91 THR A O 1
ATOM 704 N N . LEU A 1 92 ? 1.908 1.275 -0.315 1.00 98.12 92 LEU A N 1
ATOM 705 C CA . LEU A 1 92 ? 1.695 0.377 -1.449 1.00 98.12 92 LEU A CA 1
ATOM 706 C C . LEU A 1 92 ? 1.505 1.155 -2.754 1.00 98.12 92 LEU A C 1
ATOM 708 O O . LEU A 1 92 ? 2.107 0.791 -3.763 1.00 98.12 92 LEU A O 1
ATOM 712 N N . ASP A 1 93 ? 0.752 2.253 -2.725 1.00 97.69 93 ASP A N 1
ATOM 713 C CA . ASP A 1 93 ? 0.563 3.129 -3.882 1.00 97.69 93 ASP A CA 1
ATOM 714 C C . ASP A 1 93 ? 1.884 3.767 -4.344 1.00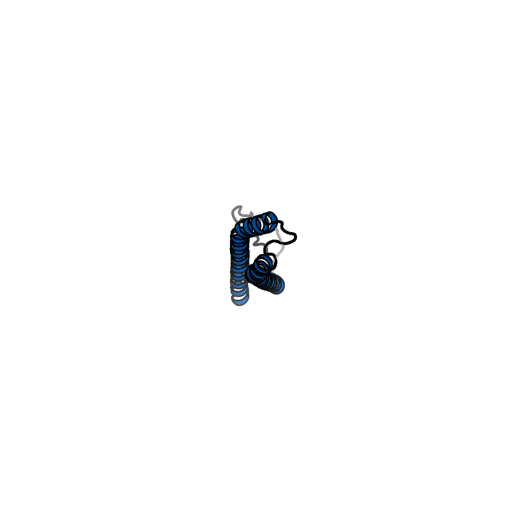 97.69 93 ASP A C 1
ATOM 716 O O . ASP A 1 93 ? 2.205 3.770 -5.536 1.00 97.69 93 ASP A O 1
ATOM 720 N N . GLY A 1 94 ? 2.722 4.204 -3.397 1.00 97.88 94 GLY A N 1
ATOM 721 C CA . GLY A 1 94 ? 4.064 4.705 -3.692 1.00 97.88 94 GLY A CA 1
ATOM 722 C C . GLY A 1 94 ? 4.965 3.659 -4.358 1.00 97.88 94 GLY A C 1
ATOM 723 O O . GLY A 1 94 ? 5.687 3.976 -5.306 1.00 97.88 94 GLY A O 1
ATOM 724 N N . ILE A 1 95 ? 4.902 2.400 -3.910 1.00 97.81 95 ILE A N 1
ATOM 725 C CA . ILE A 1 95 ? 5.624 1.290 -4.552 1.00 97.81 95 ILE A CA 1
ATOM 726 C C . ILE A 1 95 ? 5.078 1.045 -5.963 1.00 97.81 95 ILE A C 1
ATOM 728 O O . ILE A 1 95 ? 5.868 0.918 -6.896 1.00 97.81 95 ILE A O 1
ATOM 732 N N . GLY A 1 96 ? 3.753 1.016 -6.133 1.00 97.19 96 GLY A N 1
ATOM 733 C CA . GLY A 1 96 ? 3.111 0.853 -7.438 1.00 97.19 96 GLY A CA 1
ATOM 734 C C . GLY A 1 96 ? 3.535 1.937 -8.430 1.00 97.19 96 GLY A C 1
ATOM 735 O O . GLY A 1 96 ? 3.975 1.622 -9.530 1.00 97.19 96 GLY A O 1
ATOM 736 N N . THR A 1 97 ? 3.522 3.197 -7.999 1.00 97.44 97 THR A N 1
ATOM 737 C CA . THR A 1 97 ? 3.994 4.336 -8.801 1.00 97.44 97 THR A CA 1
ATOM 738 C C . THR A 1 97 ? 5.464 4.184 -9.196 1.00 97.44 97 THR A C 1
ATOM 740 O O . THR A 1 97 ? 5.843 4.473 -10.328 1.00 97.44 97 THR A O 1
ATOM 743 N N . HIS A 1 98 ? 6.320 3.713 -8.284 1.00 96.69 98 HIS A N 1
ATOM 744 C CA . HIS A 1 98 ? 7.728 3.492 -8.609 1.00 96.69 98 HIS A CA 1
ATOM 745 C C . HIS A 1 98 ? 7.920 2.374 -9.644 1.00 96.69 98 HIS A C 1
ATOM 747 O O . HIS A 1 98 ? 8.783 2.498 -10.511 1.00 96.69 98 HIS A O 1
ATOM 753 N N . LEU A 1 99 ? 7.112 1.309 -9.583 1.00 96.06 99 LEU A N 1
ATOM 754 C CA . LEU A 1 99 ? 7.115 0.253 -10.599 1.00 96.06 99 LEU A CA 1
ATOM 755 C C . LEU A 1 99 ? 6.704 0.789 -11.971 1.00 96.06 99 LEU A C 1
ATOM 757 O O . LEU A 1 99 ? 7.389 0.486 -12.945 1.00 96.06 99 LEU A O 1
ATOM 761 N N . ASP A 1 100 ? 5.660 1.618 -12.033 1.00 94.38 100 ASP A N 1
ATOM 762 C CA . ASP A 1 100 ? 5.202 2.246 -13.279 1.00 94.38 100 ASP A CA 1
ATOM 763 C C . ASP A 1 100 ? 6.338 3.071 -13.918 1.00 94.38 100 ASP A C 1
ATOM 765 O O . ASP A 1 100 ? 6.650 2.896 -15.095 1.00 94.38 100 ASP A O 1
ATOM 769 N N . VAL A 1 101 ? 7.049 3.874 -13.114 1.00 95.88 101 VAL A N 1
ATOM 770 C CA . VAL A 1 101 ? 8.210 4.663 -13.571 1.00 95.88 101 VAL A CA 1
ATOM 771 C C . VAL A 1 101 ? 9.350 3.778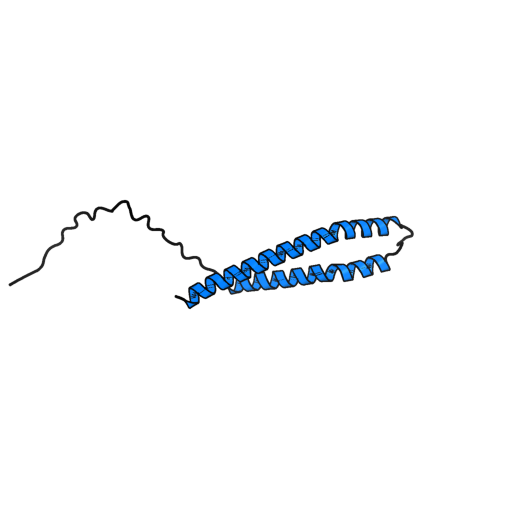 -14.077 1.00 95.88 101 VAL A C 1
ATOM 773 O O . VAL A 1 101 ? 9.990 4.113 -15.074 1.00 95.88 101 VAL A O 1
ATOM 776 N N . VAL A 1 102 ? 9.650 2.664 -13.400 1.00 94.88 102 VAL A N 1
ATOM 777 C CA . VAL A 1 102 ? 10.711 1.738 -13.833 1.00 94.88 102 VAL A CA 1
ATOM 778 C C . VAL A 1 102 ? 10.341 1.068 -15.155 1.00 94.88 102 VAL A C 1
ATOM 780 O O . VAL A 1 102 ? 11.197 0.974 -16.033 1.00 94.88 102 VAL A O 1
ATOM 783 N N . ILE A 1 103 ? 9.090 0.626 -15.309 1.00 93.81 103 ILE A N 1
ATOM 784 C CA . ILE A 1 103 ? 8.590 0.023 -16.550 1.00 93.81 103 ILE A CA 1
ATOM 785 C C . ILE A 1 103 ? 8.719 1.024 -17.702 1.00 93.81 103 ILE A C 1
ATOM 787 O O . ILE A 1 103 ? 9.373 0.703 -18.692 1.00 93.81 103 ILE A O 1
ATOM 791 N N . GLU A 1 104 ? 8.185 2.237 -17.534 1.00 93.81 104 GLU A N 1
ATOM 792 C CA . GLU A 1 104 ? 8.222 3.307 -18.542 1.00 93.81 104 GLU A CA 1
ATOM 793 C C . GLU A 1 104 ? 9.664 3.680 -18.924 1.00 93.81 104 GLU A C 1
ATOM 795 O O . GLU A 1 104 ? 10.037 3.691 -20.095 1.00 93.81 104 GLU A O 1
ATOM 800 N N . SER A 1 105 ? 10.528 3.890 -17.925 1.00 92.50 105 SER A N 1
ATOM 801 C CA . SER A 1 105 ? 11.918 4.295 -18.167 1.00 92.50 105 SER A CA 1
ATOM 802 C C . SER A 1 105 ? 12.693 3.275 -18.998 1.00 92.50 105 SER A C 1
ATOM 804 O O . SER A 1 105 ? 13.554 3.652 -19.788 1.00 92.50 105 SER A O 1
ATOM 806 N N . TYR A 1 106 ? 12.442 1.980 -18.795 1.00 91.75 106 TYR A N 1
ATOM 807 C CA . TYR A 1 106 ? 13.133 0.942 -19.553 1.00 91.75 106 TYR A CA 1
ATOM 808 C C . TYR A 1 106 ? 12.466 0.678 -20.902 1.00 91.75 106 TYR A C 1
ATOM 810 O O . TYR A 1 106 ? 13.184 0.398 -21.856 1.00 91.75 106 TYR A O 1
ATOM 818 N N . SER A 1 107 ? 11.134 0.775 -21.017 1.00 90.31 107 SER A N 1
ATOM 819 C CA . SER A 1 107 ? 10.466 0.634 -22.320 1.00 90.31 107 SER A CA 1
ATOM 820 C C . SER A 1 107 ? 10.926 1.712 -23.297 1.00 90.31 107 SER A C 1
ATOM 822 O O . SER A 1 107 ? 11.244 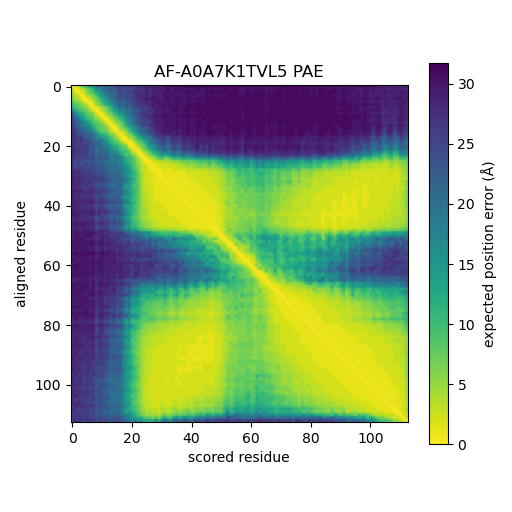1.395 -24.439 1.00 90.31 107 SER A O 1
ATOM 824 N N . ASP A 1 108 ? 11.079 2.953 -22.829 1.00 91.25 108 ASP A N 1
ATOM 825 C CA . ASP A 1 108 ? 11.593 4.061 -23.643 1.00 91.25 108 ASP A CA 1
ATOM 826 C C . ASP A 1 108 ? 13.020 3.797 -24.152 1.00 91.25 108 ASP A C 1
ATOM 828 O O . ASP A 1 108 ? 13.378 4.163 -25.275 1.00 91.25 108 ASP A O 1
ATOM 832 N N . LEU A 1 109 ? 13.853 3.151 -23.328 1.00 88.81 109 LEU A N 1
ATOM 833 C CA . LEU A 1 109 ? 15.213 2.765 -23.708 1.00 88.81 109 LEU A CA 1
ATOM 834 C C . LEU A 1 109 ? 15.220 1.646 -24.752 1.00 88.81 109 LEU A C 1
ATOM 836 O O . LEU A 1 109 ? 16.041 1.692 -25.668 1.00 88.81 109 LEU A O 1
ATOM 840 N N . ASP A 1 110 ? 14.327 0.666 -24.618 1.00 87.62 110 ASP A N 1
ATOM 841 C CA . ASP A 1 110 ? 14.209 -0.452 -25.554 1.00 87.62 110 ASP A CA 1
ATOM 842 C C . ASP A 1 110 ? 13.619 -0.009 -26.906 1.00 87.62 110 ASP A C 1
ATOM 844 O O . ASP A 1 110 ? 14.055 -0.495 -27.947 1.00 87.62 110 ASP A O 1
ATOM 848 N N . GLU A 1 111 ? 12.679 0.942 -26.921 1.00 88.50 111 GLU A N 1
ATOM 849 C CA . GLU A 1 111 ? 12.112 1.511 -28.155 1.00 88.50 111 GLU A CA 1
ATOM 850 C C . GLU A 1 111 ? 13.083 2.450 -28.892 1.00 88.50 111 GLU A C 1
ATOM 852 O O . GLU A 1 111 ? 13.005 2.600 -30.115 1.00 88.50 111 GLU A O 1
ATOM 857 N N . GLY A 1 112 ? 13.999 3.093 -28.161 1.00 74.50 112 GLY A N 1
ATOM 858 C CA . GLY A 1 112 ? 15.011 3.998 -28.710 1.00 74.50 112 GLY A CA 1
ATOM 859 C C . GLY A 1 112 ? 16.309 3.330 -29.190 1.00 74.50 112 GLY A C 1
ATOM 860 O O . GLY A 1 112 ? 17.175 4.037 -29.720 1.00 74.50 112 GLY A O 1
ATOM 861 N N . ALA A 1 113 ? 16.470 2.017 -28.984 1.00 58.81 113 ALA A N 1
ATOM 862 C CA . ALA A 1 113 ? 17.661 1.224 -29.321 1.00 58.81 113 ALA A CA 1
ATOM 863 C C . ALA A 1 113 ? 17.562 0.517 -30.686 1.00 58.81 113 ALA A C 1
ATOM 865 O O . ALA A 1 113 ? 18.629 0.373 -31.334 1.00 58.81 113 ALA A O 1
#

Mean predicted aligned error: 13.6 Å

Foldseek 3Di:
DDDDDDDDDDDPDDDPPPPPPPVDDDDDDLVVLVVLLVVLVVVLVVLVCVVVVLVVVLVVPCCPPVNVVVSVVSVVCCVVVVVVSVVVSVVSVVVSVVSVVVSVVVVVVVVVD

pLDDT: mean 77.44, std 19.52, range [32.94, 98.19]

Nearest PDB structures (foldseek):
  2y3a-assembly1_B  TM=5.567E-01  e=4.012E+00  Mus musculus
  6v9z-assembly1_B  TM=4.163E-01  e=2.283E+00  Acetivibrio thermocellus ATCC 27405
  5och-assembly3_F  TM=4.422E-01  e=4.271E+00  Homo sapiens
  5och-assembly2_D  TM=4.466E-01  e=5.154E+00  Homo sapiens
  4ayx-assembly1_A  TM=4.128E-01  e=6.219E+00  Homo sapiens

Sequence (113 aa):
MGVHPPVGYRDRELNPGECRMVAEKVKIDYDLLSSVRESITQIIAELEDAPERTGDVAGAIGAPYERPQLGSLASDFRGSWEPKRDDLIATLDGIGTHLDVVIESYSDLDEGA

Radius of gyration: 31.07 Å; Cα contacts (8 Å, |Δi|>4): 28; chains: 1; bounding box: 82×18×84 Å

Solvent-accessible surface area (backbone atoms only — not comparable to full-atom values): 7000 Å² total; per-residue (Å²): 140,81,86,87,86,84,91,75,95,74,79,81,78,77,68,93,75,72,80,74,76,74,75,74,82,83,84,82,59,66,68,60,53,50,52,52,39,53,51,44,54,53,51,42,53,56,58,69,51,47,57,63,64,48,52,56,48,56,67,71,45,56,49,57,93,78,35,56,67,58,43,52,52,52,49,52,49,47,67,65,42,52,62,55,50,54,53,48,42,54,52,46,51,53,52,38,52,52,49,52,53,53,52,51,61,49,51,55,53,64,77,73,107